Protein AF-A0A0C2C6L9-F1 (afdb_monomer_lite)

Radius of gyration: 20.49 Å; chains: 1; bounding box: 48×31×56 Å

Structure (mmCIF, N/CA/C/O backbone):
data_AF-A0A0C2C6L9-F1
#
_entry.id   AF-A0A0C2C6L9-F1
#
loop_
_atom_site.group_PDB
_atom_site.id
_atom_site.type_symbol
_atom_site.label_atom_id
_atom_site.label_alt_id
_atom_site.label_comp_id
_atom_site.label_asym_id
_atom_site.label_entity_id
_atom_site.label_seq_id
_atom_site.pdbx_PDB_ins_code
_atom_site.Cartn_x
_atom_site.Cartn_y
_atom_site.Cartn_z
_atom_site.occupancy
_atom_site.B_iso_or_equiv
_atom_site.auth_seq_id
_atom_site.auth_comp_id
_atom_site.auth_asym_id
_atom_site.auth_atom_id
_atom_site.pdbx_PDB_model_num
ATOM 1 N N . MET A 1 1 ? 12.834 1.595 -7.450 1.00 78.75 1 MET A N 1
ATOM 2 C CA . MET A 1 1 ? 13.141 1.126 -6.078 1.00 78.75 1 MET A CA 1
ATOM 3 C C . MET A 1 1 ? 14.636 1.037 -5.782 1.00 78.75 1 MET A C 1
ATOM 5 O O . MET A 1 1 ? 15.001 1.144 -4.620 1.00 78.75 1 MET A O 1
ATOM 9 N N . SER A 1 2 ? 15.504 0.864 -6.784 1.00 87.88 2 SER A N 1
ATOM 10 C CA . SER A 1 2 ? 16.960 0.694 -6.616 1.00 87.88 2 SER A CA 1
ATOM 11 C C . SER A 1 2 ? 17.661 1.785 -5.796 1.00 87.88 2 SER A C 1
ATOM 13 O O . SER A 1 2 ? 18.638 1.494 -5.117 1.00 87.88 2 SER A O 1
ATOM 15 N N . ASN A 1 3 ? 17.138 3.015 -5.785 1.00 91.06 3 ASN A N 1
ATOM 16 C CA . ASN A 1 3 ? 17.709 4.112 -4.995 1.00 91.06 3 ASN A CA 1
ATOM 17 C C . ASN A 1 3 ? 17.486 3.971 -3.479 1.00 91.06 3 ASN A C 1
ATOM 19 O O . ASN A 1 3 ? 18.172 4.634 -2.708 1.00 91.06 3 ASN A O 1
ATOM 23 N N . PHE A 1 4 ? 16.544 3.130 -3.033 1.00 90.88 4 PHE A N 1
ATOM 24 C CA . PHE A 1 4 ? 16.335 2.890 -1.602 1.00 90.88 4 PHE A CA 1
ATOM 25 C C . PHE A 1 4 ? 17.393 1.953 -1.013 1.00 90.88 4 PHE A C 1
ATOM 27 O O . PHE A 1 4 ? 17.774 2.113 0.144 1.00 90.88 4 PHE A O 1
ATOM 34 N N . ASN A 1 5 ? 17.846 0.958 -1.782 1.00 93.31 5 ASN A N 1
ATOM 35 C CA . ASN A 1 5 ? 18.861 -0.003 -1.359 1.00 93.31 5 ASN A CA 1
ATOM 36 C C . ASN A 1 5 ? 19.425 -0.761 -2.576 1.00 93.31 5 ASN A C 1
ATOM 38 O O . ASN A 1 5 ? 18.662 -1.256 -3.407 1.00 93.31 5 ASN A O 1
ATOM 42 N N . GLU A 1 6 ? 20.750 -0.924 -2.634 1.00 91.88 6 GLU A N 1
ATOM 43 C CA . GLU A 1 6 ? 21.466 -1.646 -3.701 1.00 91.88 6 GLU A CA 1
ATOM 44 C C . GLU A 1 6 ? 20.993 -3.100 -3.886 1.00 91.88 6 GLU A C 1
ATOM 46 O O . GLU A 1 6 ? 21.002 -3.633 -4.995 1.00 91.88 6 GLU A O 1
ATOM 51 N N . ARG A 1 7 ? 20.502 -3.731 -2.812 1.00 92.62 7 ARG A N 1
ATOM 52 C CA . ARG A 1 7 ? 20.031 -5.125 -2.803 1.00 92.62 7 ARG A CA 1
ATOM 53 C C . ARG A 1 7 ? 18.6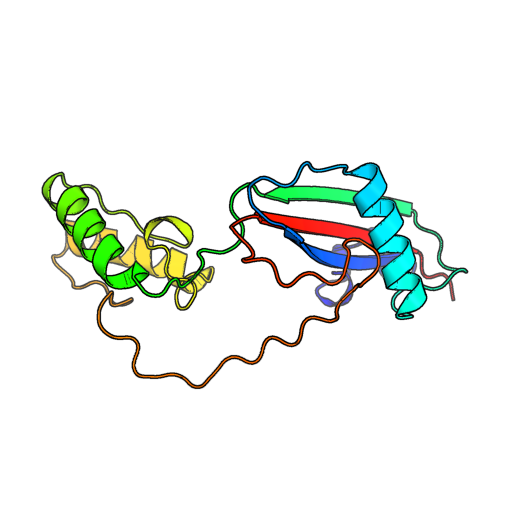32 -5.306 -3.387 1.00 92.62 7 ARG A C 1
ATOM 55 O O . ARG A 1 7 ? 18.150 -6.431 -3.464 1.00 92.62 7 ARG A O 1
ATOM 62 N N . LEU A 1 8 ? 17.970 -4.221 -3.792 1.00 90.00 8 LEU A N 1
ATOM 63 C CA . LEU A 1 8 ? 16.664 -4.268 -4.464 1.00 90.00 8 LEU A CA 1
ATOM 64 C C . LEU A 1 8 ? 16.782 -4.545 -5.967 1.00 90.00 8 LEU A C 1
ATOM 66 O O . LEU A 1 8 ? 15.782 -4.527 -6.682 1.00 90.00 8 LEU A O 1
ATOM 70 N N . THR A 1 9 ? 17.998 -4.794 -6.451 1.00 91.38 9 THR A N 1
ATOM 71 C CA . THR A 1 9 ? 18.274 -5.283 -7.801 1.00 91.38 9 THR A CA 1
ATOM 72 C C . THR A 1 9 ? 19.357 -6.364 -7.743 1.00 91.38 9 THR A C 1
ATOM 74 O O . THR A 1 9 ? 20.139 -6.375 -6.791 1.00 91.38 9 THR A O 1
ATOM 77 N N . PRO A 1 10 ? 19.449 -7.266 -8.741 1.00 89.38 10 PRO A N 1
ATOM 78 C CA . PRO A 1 10 ? 20.478 -8.310 -8.754 1.00 89.38 10 PRO A CA 1
ATOM 79 C C . PRO A 1 10 ? 21.916 -7.767 -8.745 1.00 89.38 10 PRO A C 1
ATOM 81 O O . PRO A 1 10 ? 22.812 -8.398 -8.192 1.00 89.38 10 PRO A O 1
ATOM 84 N N . ASN A 1 11 ? 22.139 -6.603 -9.365 1.00 90.69 11 ASN A N 1
ATOM 85 C CA . ASN A 1 11 ? 23.413 -5.887 -9.367 1.00 90.69 11 ASN A CA 1
ATOM 86 C C . ASN A 1 11 ? 23.161 -4.386 -9.593 1.00 90.69 11 ASN A C 1
ATOM 88 O O . ASN A 1 11 ? 22.857 -3.975 -10.711 1.00 90.69 11 ASN A O 1
ATOM 92 N N . ALA A 1 12 ? 23.336 -3.568 -8.556 1.00 89.50 12 ALA A N 1
ATOM 93 C CA . ALA A 1 12 ? 23.041 -2.132 -8.598 1.00 89.50 12 ALA A CA 1
ATOM 94 C C . ALA A 1 12 ? 23.928 -1.313 -9.557 1.00 89.50 12 ALA A C 1
ATOM 96 O O . ALA A 1 12 ? 23.612 -0.162 -9.844 1.00 89.50 12 ALA A O 1
ATOM 97 N N . VAL A 1 13 ? 25.030 -1.883 -10.062 1.00 89.00 13 VAL A N 1
ATOM 98 C CA . VAL A 1 13 ? 25.887 -1.241 -11.077 1.00 89.00 13 VAL A CA 1
ATOM 99 C C . VAL A 1 13 ? 25.309 -1.407 -12.485 1.00 89.00 13 VAL A C 1
ATOM 101 O O . VAL A 1 13 ? 25.563 -0.580 -13.354 1.00 89.00 13 VAL A O 1
ATOM 104 N N . LEU A 1 14 ? 24.550 -2.481 -12.722 1.00 89.25 14 LEU A N 1
ATOM 105 C CA . LEU A 1 14 ? 24.037 -2.854 -14.048 1.00 89.25 14 LEU A CA 1
ATOM 106 C C . LEU A 1 14 ? 22.520 -2.661 -14.182 1.00 89.25 14 LEU A C 1
ATOM 108 O O . LEU A 1 14 ? 21.996 -2.547 -15.290 1.00 89.25 14 LEU A O 1
ATOM 112 N N . PHE A 1 15 ? 21.804 -2.661 -13.058 1.00 89.44 15 PHE A N 1
ATOM 113 C CA . PHE A 1 15 ? 20.349 -2.658 -13.021 1.00 89.44 15 PHE A CA 1
ATOM 114 C C . PHE A 1 15 ? 19.825 -1.548 -12.125 1.00 89.44 15 PHE A C 1
ATOM 116 O O . PHE A 1 15 ? 20.369 -1.257 -11.061 1.00 89.44 15 PHE A O 1
ATOM 123 N N . TRP A 1 16 ? 18.693 -0.991 -12.530 1.00 91.69 16 TRP A N 1
ATOM 124 C CA . TRP A 1 16 ? 17.903 -0.079 -11.722 1.00 91.69 16 TRP A CA 1
ATOM 125 C C . TRP A 1 16 ? 16.421 -0.443 -11.860 1.00 91.69 16 TRP A C 1
ATOM 127 O O . TRP A 1 16 ? 16.035 -1.341 -12.611 1.00 91.69 16 TRP A O 1
ATOM 137 N N . SER A 1 17 ? 15.562 0.181 -11.060 1.00 91.62 17 SER A N 1
ATOM 138 C CA . SER A 1 17 ? 14.136 -0.141 -11.091 1.00 91.62 17 SER A CA 1
ATOM 139 C C . SER A 1 17 ? 13.254 1.071 -10.878 1.00 91.62 17 SER A C 1
ATOM 141 O O . SER A 1 17 ? 13.549 1.931 -10.043 1.00 91.62 17 SER A O 1
ATOM 143 N N . VAL A 1 18 ? 12.121 1.075 -11.567 1.00 91.56 18 VAL A N 1
ATOM 144 C CA . VAL A 1 18 ? 11.020 2.027 -11.444 1.00 91.56 18 VAL A CA 1
ATOM 145 C C . VAL A 1 18 ? 9.825 1.287 -10.872 1.00 91.56 18 VAL A C 1
ATOM 147 O O . VAL A 1 18 ? 9.470 0.218 -11.348 1.00 91.56 18 VAL A O 1
ATOM 150 N N . LEU A 1 19 ? 9.220 1.845 -9.833 1.00 91.88 19 LEU A N 1
ATOM 151 C CA . LEU A 1 19 ? 7.918 1.405 -9.348 1.00 91.88 19 LEU A CA 1
ATOM 152 C C . LEU A 1 19 ? 6.936 2.517 -9.696 1.00 91.88 19 LEU A C 1
ATOM 154 O O . LEU A 1 19 ? 7.196 3.670 -9.359 1.00 91.88 19 LEU A O 1
ATOM 158 N N . VAL A 1 20 ? 5.874 2.168 -10.404 1.00 90.69 20 VAL A N 1
ATOM 159 C CA . VAL A 1 20 ? 4.810 3.062 -10.845 1.00 90.69 20 VAL A CA 1
ATOM 160 C C . VAL A 1 20 ? 3.538 2.670 -10.111 1.00 90.69 20 VAL A C 1
ATOM 162 O O . VAL A 1 20 ? 3.238 1.485 -9.970 1.00 90.69 20 VAL A O 1
ATOM 165 N N . GLU A 1 21 ? 2.805 3.672 -9.641 1.00 87.69 21 GLU A N 1
ATOM 166 C CA . GLU A 1 21 ? 1.472 3.502 -9.078 1.00 87.69 21 GLU A CA 1
ATOM 167 C C . GLU A 1 21 ? 0.437 4.072 -10.043 1.00 87.69 21 GLU A C 1
ATOM 169 O O . GLU A 1 21 ? 0.561 5.222 -10.465 1.00 87.69 21 GLU A O 1
ATOM 174 N N . ILE A 1 22 ? -0.585 3.286 -10.380 1.00 85.94 22 ILE A N 1
ATOM 175 C CA . ILE A 1 22 ? -1.648 3.698 -11.309 1.00 85.94 22 ILE A CA 1
ATOM 176 C C . ILE A 1 22 ? -2.985 3.588 -10.583 1.00 85.94 22 ILE A C 1
ATOM 178 O O . ILE A 1 22 ? -3.312 2.527 -10.055 1.00 85.94 22 ILE A O 1
ATOM 182 N N . GLY A 1 23 ? -3.745 4.683 -10.528 1.00 82.69 23 GLY A N 1
ATOM 183 C CA . GLY A 1 23 ? -5.102 4.700 -9.977 1.00 82.69 23 GLY A CA 1
ATOM 184 C C . GLY A 1 23 ? -6.140 4.316 -11.032 1.00 82.69 23 GLY A C 1
ATOM 185 O O . GLY A 1 23 ? -6.070 4.783 -12.167 1.00 82.69 23 GLY A O 1
ATOM 186 N N . MET A 1 24 ? -7.116 3.489 -10.661 1.00 77.25 24 MET A N 1
ATOM 187 C CA . MET A 1 24 ? -8.229 3.083 -11.528 1.00 77.25 24 MET A CA 1
ATOM 188 C C . MET A 1 24 ? -9.563 3.149 -10.782 1.00 77.25 24 MET A C 1
ATOM 190 O O . MET A 1 24 ? -9.585 3.097 -9.549 1.00 77.25 24 MET A O 1
ATOM 194 N N . ALA A 1 25 ? -10.665 3.277 -11.528 1.00 75.62 25 ALA A N 1
ATOM 195 C CA . ALA A 1 25 ? -11.997 3.162 -10.951 1.00 75.62 25 ALA A CA 1
ATOM 196 C C . ALA A 1 25 ? -12.332 1.689 -10.652 1.00 75.62 25 ALA A C 1
ATOM 198 O O . ALA A 1 25 ? -11.736 0.780 -11.233 1.00 75.62 25 ALA A O 1
ATOM 199 N N . VAL A 1 26 ? -13.291 1.464 -9.746 1.00 71.81 26 VAL A N 1
ATOM 200 C CA . VAL A 1 26 ? -13.631 0.131 -9.217 1.00 71.81 26 VAL A CA 1
ATOM 201 C C . VAL A 1 26 ? -14.070 -0.810 -10.332 1.00 71.81 26 VAL A C 1
ATOM 203 O O . VAL A 1 26 ? -13.688 -1.975 -10.365 1.00 71.81 26 VAL A O 1
ATOM 206 N N . ASP A 1 27 ? -14.870 -0.284 -11.253 1.00 77.56 27 ASP A N 1
ATOM 207 C CA . ASP A 1 27 ? -15.545 -1.077 -12.276 1.00 77.56 27 ASP A CA 1
ATOM 208 C C . ASP A 1 27 ? -14.756 -1.152 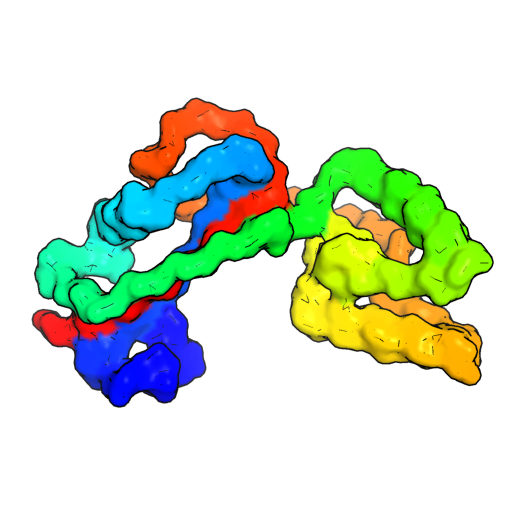-13.591 1.00 77.56 27 ASP A C 1
ATOM 210 O O . ASP A 1 27 ? -15.226 -1.747 -14.565 1.00 77.56 27 ASP A O 1
ATOM 214 N N . ASP A 1 28 ? -13.559 -0.561 -13.640 1.00 78.88 28 ASP A N 1
ATOM 215 C CA . ASP A 1 28 ? -12.748 -0.587 -14.849 1.00 78.88 28 ASP A CA 1
ATOM 216 C C . ASP A 1 28 ? -12.127 -1.976 -15.048 1.00 78.88 28 ASP A C 1
ATOM 218 O O . ASP A 1 28 ? -11.403 -2.464 -14.170 1.00 78.88 28 ASP A O 1
ATOM 222 N N . PRO A 1 29 ? -12.341 -2.622 -16.210 1.00 83.50 29 PRO A N 1
ATOM 223 C CA . PRO A 1 29 ? -11.658 -3.863 -16.516 1.00 83.50 29 PRO A CA 1
ATOM 224 C C . PRO A 1 29 ? -10.153 -3.618 -16.612 1.00 83.50 29 PRO A C 1
ATOM 226 O O . PRO A 1 29 ? -9.689 -2.593 -17.116 1.00 83.50 29 PRO A O 1
ATOM 229 N N . VAL A 1 30 ? -9.392 -4.599 -16.145 1.00 83.06 30 VAL A N 1
ATOM 230 C CA . VAL A 1 30 ? -7.936 -4.542 -16.121 1.00 83.06 30 VAL A CA 1
ATOM 231 C C . VAL A 1 30 ? -7.389 -5.405 -17.244 1.00 83.06 30 VAL A C 1
ATOM 233 O O . VAL A 1 30 ? -7.519 -6.627 -17.208 1.00 83.06 30 VAL A O 1
ATOM 236 N N . ASP A 1 31 ? -6.748 -4.765 -18.214 1.00 90.06 31 ASP A N 1
ATOM 237 C CA . ASP A 1 31 ? -5.881 -5.437 -19.178 1.00 90.06 31 ASP A CA 1
ATOM 238 C C . ASP A 1 31 ? -4.426 -5.211 -18.749 1.00 90.06 31 ASP A C 1
ATOM 240 O O . ASP A 1 31 ? -3.868 -4.126 -18.929 1.00 90.06 31 ASP A O 1
ATOM 244 N N . GLU A 1 32 ? -3.838 -6.216 -18.098 1.00 87.00 32 GLU A N 1
ATOM 245 C CA . GLU A 1 32 ? -2.495 -6.124 -17.518 1.00 87.00 32 GLU A CA 1
ATOM 246 C C . GLU A 1 32 ? -1.415 -5.887 -18.582 1.00 87.00 32 GLU A C 1
ATOM 248 O O . GLU A 1 32 ? -0.546 -5.034 -18.392 1.00 87.00 32 GLU A O 1
ATOM 253 N N . ASP A 1 33 ? -1.492 -6.585 -19.717 1.00 90.62 33 ASP A N 1
ATOM 254 C CA . ASP A 1 33 ? -0.511 -6.464 -20.796 1.00 90.62 33 ASP A CA 1
ATOM 255 C C . ASP A 1 33 ? -0.594 -5.081 -21.449 1.00 90.62 33 ASP A C 1
ATOM 257 O O . ASP A 1 33 ? 0.427 -4.403 -21.610 1.00 90.62 33 ASP A O 1
ATOM 261 N N . ALA A 1 34 ? -1.810 -4.615 -21.760 1.00 90.75 34 ALA A N 1
ATOM 262 C CA . ALA A 1 34 ? -2.008 -3.279 -22.315 1.00 90.75 34 ALA A CA 1
ATOM 263 C C . ALA A 1 34 ? -1.543 -2.185 -21.341 1.00 90.75 34 ALA A C 1
ATOM 265 O O . ALA A 1 34 ? -0.889 -1.227 -21.758 1.00 90.75 34 ALA A O 1
ATOM 266 N N . THR A 1 35 ? -1.815 -2.352 -20.043 1.00 88.94 35 THR A N 1
ATOM 267 C CA . THR A 1 35 ? -1.374 -1.420 -18.994 1.00 88.94 35 THR A CA 1
ATOM 268 C C . THR A 1 35 ? 0.149 -1.356 -18.915 1.00 88.94 35 THR A C 1
ATOM 270 O O . THR A 1 35 ? 0.721 -0.267 -18.816 1.00 88.94 35 THR A O 1
ATOM 273 N N . ILE A 1 36 ? 0.832 -2.502 -19.006 1.00 89.88 36 ILE A N 1
ATOM 274 C CA . ILE A 1 36 ? 2.295 -2.547 -18.972 1.00 89.88 36 ILE A CA 1
ATOM 275 C C . ILE A 1 36 ? 2.901 -1.816 -20.172 1.00 89.88 36 ILE A C 1
ATOM 277 O O . ILE A 1 36 ? 3.806 -1.000 -19.984 1.00 89.88 36 ILE A O 1
ATOM 281 N N . GLU A 1 37 ? 2.420 -2.092 -21.385 1.00 91.94 37 GLU A N 1
ATOM 282 C CA . GLU A 1 37 ? 2.947 -1.471 -22.607 1.00 91.94 37 GLU A CA 1
ATOM 283 C C . GLU A 1 37 ? 2.680 0.039 -22.644 1.00 91.94 37 GLU A C 1
ATOM 285 O O . GLU A 1 37 ? 3.575 0.822 -22.967 1.00 91.94 37 GLU A O 1
ATOM 290 N N . CYS A 1 38 ? 1.484 0.454 -22.228 1.00 90.69 38 CYS A N 1
ATOM 291 C CA . CYS A 1 38 ? 1.116 1.857 -22.058 1.00 90.69 38 CYS A CA 1
ATOM 292 C C . CYS A 1 38 ? 2.043 2.569 -21.058 1.00 90.69 38 CYS A C 1
ATOM 294 O O . CYS A 1 38 ? 2.635 3.595 -21.377 1.00 90.69 38 CYS A O 1
ATOM 296 N N . THR A 1 39 ? 2.285 1.964 -19.893 1.00 90.56 39 THR A N 1
ATOM 297 C CA . THR A 1 39 ? 3.168 2.539 -18.867 1.00 90.56 39 THR A CA 1
ATOM 298 C C . THR A 1 39 ? 4.613 2.657 -19.349 1.00 90.56 39 THR A C 1
ATOM 300 O O . THR A 1 39 ? 5.279 3.652 -19.081 1.00 90.56 39 THR A O 1
ATOM 303 N N . ILE A 1 40 ? 5.126 1.664 -20.083 1.00 91.38 40 ILE A N 1
ATOM 304 C CA . ILE A 1 40 ? 6.470 1.734 -20.678 1.00 91.38 40 ILE A CA 1
ATOM 305 C C . ILE A 1 40 ? 6.558 2.908 -21.653 1.00 91.38 40 ILE A C 1
ATOM 307 O O . ILE A 1 40 ? 7.521 3.674 -21.603 1.00 91.38 40 ILE A O 1
ATOM 311 N N . LYS A 1 41 ? 5.551 3.064 -22.515 1.00 92.88 41 LYS A N 1
ATOM 312 C CA . LYS A 1 41 ? 5.473 4.183 -23.451 1.00 92.88 41 LYS A CA 1
ATOM 313 C C . LYS A 1 41 ? 5.474 5.524 -22.706 1.00 92.88 41 LYS A C 1
ATOM 315 O O . LYS A 1 41 ? 6.302 6.373 -23.026 1.00 92.88 41 LYS A O 1
ATOM 320 N N . ASP A 1 42 ? 4.657 5.680 -21.670 1.00 92.00 42 ASP A N 1
ATOM 321 C CA . ASP A 1 42 ? 4.557 6.933 -20.908 1.00 92.00 42 ASP A CA 1
ATOM 322 C C . ASP A 1 42 ? 5.852 7.258 -20.158 1.00 92.00 42 ASP A C 1
ATOM 324 O O . ASP A 1 42 ? 6.326 8.395 -20.156 1.00 92.00 42 ASP A O 1
ATOM 328 N N . LEU A 1 43 ? 6.502 6.246 -19.578 1.00 92.25 43 LEU A N 1
ATOM 329 C CA . LEU A 1 43 ? 7.813 6.423 -18.957 1.00 92.25 43 LEU A CA 1
ATOM 330 C C . LEU A 1 43 ? 8.884 6.848 -19.977 1.00 92.25 43 LEU A C 1
ATOM 332 O O . LEU A 1 43 ? 9.794 7.590 -19.600 1.00 92.25 43 LEU A O 1
ATOM 336 N N . MET A 1 44 ? 8.804 6.403 -21.239 1.00 92.62 44 MET A N 1
ATOM 337 C CA . MET A 1 44 ? 9.688 6.881 -22.314 1.00 92.62 44 MET A CA 1
ATOM 338 C C . MET A 1 44 ? 9.370 8.323 -22.710 1.00 92.62 44 MET A C 1
ATOM 340 O O . MET A 1 44 ? 10.284 9.138 -22.828 1.00 92.62 44 MET A O 1
ATOM 344 N N . GLU A 1 45 ? 8.090 8.650 -22.895 1.00 94.44 45 GLU A N 1
ATOM 345 C CA . GLU A 1 45 ? 7.635 9.992 -23.280 1.00 94.44 45 GLU A CA 1
ATOM 346 C C . GLU A 1 45 ? 8.012 11.049 -22.235 1.00 94.44 45 GLU A C 1
ATOM 348 O O . GLU A 1 45 ? 8.433 12.153 -22.585 1.00 94.44 45 GLU A O 1
ATOM 353 N N . HIS A 1 46 ? 7.959 10.690 -20.951 1.00 92.62 46 HIS A N 1
ATOM 354 C CA . HIS A 1 46 ? 8.378 11.554 -19.848 1.00 92.62 46 HIS A CA 1
ATOM 355 C C . HIS A 1 46 ? 9.881 11.487 -19.529 1.00 92.62 46 HIS A C 1
ATOM 357 O O . HIS A 1 46 ? 10.336 12.144 -18.591 1.00 92.62 46 HIS A O 1
ATOM 363 N N . GLY A 1 47 ? 10.667 10.717 -20.289 1.00 91.56 47 GLY A N 1
ATOM 364 C CA . GLY A 1 47 ? 12.121 10.621 -20.125 1.00 91.56 47 GLY A CA 1
ATOM 365 C C . GLY A 1 47 ? 12.572 9.948 -18.825 1.00 91.56 47 GLY A C 1
ATOM 366 O O . GLY A 1 47 ? 13.687 10.192 -18.364 1.00 91.56 47 GLY A O 1
ATOM 367 N N . ILE A 1 48 ? 11.719 9.120 -18.214 1.00 91.12 48 ILE A N 1
ATOM 368 C CA . ILE A 1 48 ? 12.066 8.319 -17.032 1.00 91.12 48 ILE A CA 1
ATOM 369 C C . ILE A 1 48 ? 12.877 7.092 -17.455 1.00 91.12 48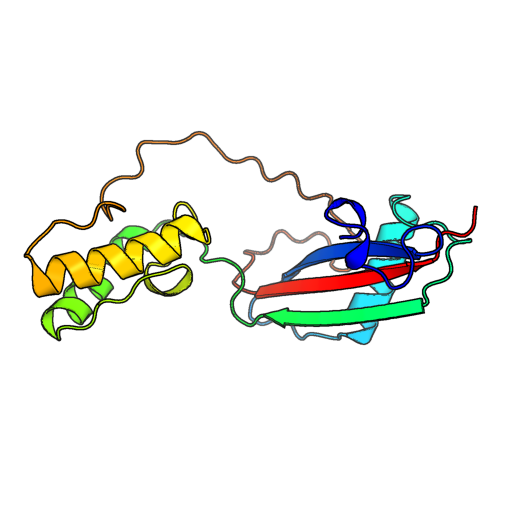 ILE A C 1
ATOM 371 O O . ILE A 1 48 ? 13.871 6.767 -16.809 1.00 91.12 48 ILE A O 1
ATOM 375 N N . ILE A 1 49 ? 12.476 6.430 -18.545 1.00 90.69 49 ILE A N 1
ATOM 376 C CA . ILE A 1 49 ? 13.270 5.401 -19.235 1.00 90.69 49 ILE A CA 1
ATOM 377 C C . ILE A 1 49 ? 13.617 5.906 -20.640 1.00 90.69 49 ILE A C 1
ATOM 379 O O . ILE A 1 49 ? 12.936 6.774 -21.181 1.00 90.69 49 ILE A O 1
ATOM 383 N N . TYR A 1 50 ? 14.663 5.360 -21.255 1.00 89.94 50 TYR A N 1
ATOM 384 C CA . TYR A 1 50 ? 15.086 5.767 -22.596 1.00 89.94 50 TYR A CA 1
ATOM 385 C C . TYR A 1 50 ? 14.748 4.682 -23.626 1.00 89.94 50 TYR A C 1
ATOM 387 O O . TYR A 1 50 ? 14.738 3.503 -23.277 1.00 89.94 50 TYR A O 1
ATOM 395 N N . PRO A 1 51 ? 14.564 5.020 -24.916 1.00 88.88 51 PRO A N 1
ATOM 396 C CA . PRO A 1 51 ? 14.383 4.016 -25.972 1.00 88.88 51 PRO A CA 1
ATOM 397 C C . PRO A 1 51 ? 15.555 3.029 -26.103 1.00 88.88 51 PRO A C 1
ATOM 399 O O . PRO A 1 51 ? 15.398 1.931 -26.626 1.00 88.88 51 PRO A O 1
ATOM 402 N N . THR A 1 52 ? 16.742 3.418 -25.632 1.00 89.00 52 THR A N 1
ATOM 403 C CA . THR A 1 52 ? 17.938 2.566 -25.555 1.00 89.00 52 THR A CA 1
ATOM 404 C C . THR A 1 52 ? 17.965 1.672 -24.314 1.00 89.00 52 THR A C 1
ATOM 406 O O . THR A 1 52 ? 18.786 0.759 -24.237 1.00 89.00 52 THR A O 1
ATOM 409 N N . SER A 1 53 ? 17.097 1.920 -23.328 1.00 87.94 53 SER A N 1
ATOM 410 C CA . SER A 1 53 ? 17.000 1.107 -22.119 1.00 87.94 53 SER A CA 1
ATOM 411 C C . SER A 1 53 ? 16.436 -0.273 -22.453 1.00 87.94 53 SER A C 1
ATOM 413 O O . SER A 1 53 ? 15.401 -0.404 -23.103 1.00 87.94 53 SER A O 1
ATOM 415 N N . LYS A 1 54 ? 17.109 -1.322 -21.979 1.00 91.25 54 LYS A N 1
ATOM 416 C CA . LYS A 1 54 ? 16.645 -2.702 -22.138 1.00 91.25 54 LYS A CA 1
ATOM 417 C C . LYS A 1 54 ? 15.795 -3.099 -20.931 1.00 91.25 54 LYS A C 1
ATOM 419 O O . LYS A 1 54 ? 16.261 -3.048 -19.798 1.00 91.25 54 LYS A O 1
ATOM 424 N N . ILE A 1 55 ? 14.552 -3.510 -21.150 1.00 91.19 55 ILE A N 1
ATOM 425 C CA . ILE A 1 55 ? 13.672 -3.968 -20.066 1.00 91.19 55 ILE A CA 1
ATOM 426 C C . ILE A 1 55 ? 13.916 -5.462 -19.842 1.00 91.19 55 ILE A C 1
ATOM 428 O O . ILE A 1 55 ? 13.731 -6.255 -20.761 1.00 91.19 55 ILE A O 1
ATOM 432 N N . GLU A 1 56 ? 14.330 -5.845 -18.634 1.00 92.19 56 GLU A N 1
ATOM 433 C CA . GLU A 1 56 ? 14.650 -7.248 -18.303 1.00 92.19 56 GLU A CA 1
ATOM 434 C C . GLU A 1 56 ? 13.545 -7.954 -17.536 1.00 92.19 56 GLU A C 1
ATOM 436 O O . GLU A 1 56 ? 13.386 -9.166 -17.646 1.00 92.19 56 GLU A O 1
ATOM 441 N N . SER A 1 57 ? 12.781 -7.212 -16.737 1.00 91.12 57 SER A N 1
ATOM 442 C CA . SER A 1 57 ? 11.642 -7.778 -16.031 1.00 91.12 57 SER A CA 1
ATOM 443 C C . SER A 1 57 ? 10.540 -6.740 -15.853 1.00 91.12 57 SER A C 1
ATOM 445 O O . SER A 1 57 ? 10.789 -5.552 -15.607 1.00 91.12 57 SER A O 1
ATOM 447 N N . LYS A 1 58 ? 9.316 -7.231 -16.037 1.00 91.62 58 LYS A N 1
ATOM 448 C CA . LYS A 1 58 ? 8.046 -6.523 -15.933 1.00 91.62 58 LYS A CA 1
ATOM 449 C C . LYS A 1 58 ? 7.245 -7.235 -14.849 1.00 91.62 58 LYS A C 1
ATOM 451 O O . LYS A 1 58 ? 7.147 -8.462 -14.868 1.00 91.62 58 LYS A O 1
ATOM 456 N N . TRP A 1 59 ? 6.686 -6.483 -13.913 1.00 91.00 59 TRP A N 1
ATOM 457 C CA . TRP A 1 59 ? 5.825 -7.026 -12.873 1.00 91.00 59 TRP A CA 1
ATOM 458 C C . TRP A 1 59 ? 4.662 -6.078 -12.618 1.00 91.00 59 TRP A C 1
ATOM 460 O O . TRP A 1 59 ? 4.862 -4.868 -12.494 1.00 91.00 59 TRP A O 1
ATOM 470 N N . ILE A 1 60 ? 3.464 -6.641 -12.516 1.00 87.81 60 ILE A N 1
ATOM 471 C CA . ILE A 1 60 ? 2.231 -5.929 -12.208 1.00 87.81 60 ILE A CA 1
ATOM 472 C C . ILE A 1 60 ? 1.506 -6.658 -11.083 1.00 87.81 60 ILE A C 1
ATOM 474 O O . ILE A 1 60 ? 1.527 -7.888 -10.996 1.00 87.81 60 ILE A O 1
ATOM 478 N N . HIS A 1 61 ? 0.882 -5.887 -10.202 1.00 87.88 61 HIS A N 1
ATOM 479 C CA . HIS A 1 61 ? -0.000 -6.423 -9.185 1.00 87.88 61 HIS A CA 1
ATOM 480 C C . HIS A 1 61 ? -1.178 -5.493 -8.942 1.00 87.88 61 HIS A C 1
ATOM 482 O O . HIS A 1 61 ? -1.011 -4.295 -8.691 1.00 87.88 61 HIS A O 1
ATOM 488 N N . VAL A 1 62 ? -2.367 -6.085 -8.998 1.00 83.94 62 VAL A N 1
ATOM 489 C CA . VAL A 1 62 ? -3.646 -5.395 -8.870 1.00 83.94 62 VAL A CA 1
ATOM 490 C C . VAL A 1 62 ? -4.122 -5.478 -7.431 1.00 83.94 62 VAL A C 1
ATOM 492 O O . VAL A 1 62 ? -4.338 -6.575 -6.913 1.00 83.94 62 VAL A O 1
ATOM 495 N N . LEU A 1 63 ? -4.318 -4.327 -6.786 1.00 84.50 63 LEU A N 1
ATOM 496 C CA . LEU A 1 63 ? -4.945 -4.286 -5.470 1.00 84.50 63 LEU A CA 1
ATOM 497 C C . LEU A 1 63 ? -6.423 -3.900 -5.605 1.00 84.50 63 LEU A C 1
ATOM 499 O O . LEU A 1 63 ? -6.718 -2.765 -5.989 1.00 84.50 63 LEU A O 1
ATOM 503 N N . PRO A 1 64 ? -7.359 -4.781 -5.197 1.00 80.06 64 PRO A N 1
ATOM 504 C CA . PRO A 1 64 ? -8.790 -4.484 -5.218 1.00 80.06 64 PRO A CA 1
ATOM 505 C C . PRO A 1 64 ? -9.193 -3.453 -4.155 1.00 80.06 64 PRO A C 1
ATOM 507 O O . PRO A 1 64 ? -10.337 -3.040 -4.096 1.00 80.06 64 PRO A O 1
ATOM 510 N N . TYR A 1 65 ? -8.291 -3.016 -3.282 1.00 80.69 65 TYR A N 1
ATOM 511 C CA . TYR A 1 65 ? -8.535 -1.869 -2.416 1.00 80.69 65 TYR A CA 1
ATOM 512 C C . TYR A 1 65 ? -7.237 -1.092 -2.284 1.00 80.69 65 TYR A C 1
ATOM 514 O O . TYR A 1 65 ? -6.270 -1.570 -1.689 1.00 80.69 65 TYR A O 1
ATOM 522 N N . GLY A 1 66 ? -7.210 0.104 -2.868 1.00 79.38 66 GLY A N 1
ATOM 523 C CA . GLY A 1 66 ? -6.017 0.939 -2.904 1.00 79.38 66 GLY A CA 1
ATOM 524 C C . GLY A 1 66 ? -6.028 2.061 -1.868 1.00 79.38 66 GLY A C 1
ATOM 525 O O . GLY A 1 66 ? -5.213 2.084 -0.935 1.00 79.38 66 GLY A O 1
ATOM 526 N N . TYR A 1 67 ? -6.965 2.997 -2.020 1.00 82.94 67 TYR A N 1
ATOM 527 C CA . TYR A 1 67 ? -7.092 4.178 -1.168 1.00 82.94 67 TYR A CA 1
ATOM 528 C C . TYR A 1 67 ? -8.478 4.231 -0.507 1.00 82.94 67 TYR A C 1
ATOM 530 O O . TYR A 1 67 ? -9.485 4.110 -1.204 1.00 82.94 67 TYR A O 1
ATOM 538 N N . PRO A 1 68 ? -8.563 4.441 0.820 1.00 86.31 68 PRO A N 1
ATOM 539 C CA . PRO A 1 68 ? -9.823 4.787 1.468 1.00 86.31 68 PRO A CA 1
ATOM 540 C C . PRO A 1 68 ? -10.170 6.247 1.144 1.00 86.31 68 PRO A C 1
ATOM 542 O O . PRO A 1 68 ? -9.608 7.177 1.721 1.00 86.31 68 PRO A O 1
ATOM 545 N N . ILE A 1 69 ? -11.061 6.459 0.178 1.00 84.81 69 ILE A N 1
ATOM 546 C CA . ILE A 1 69 ? -11.367 7.800 -0.340 1.00 84.81 69 ILE A CA 1
ATOM 547 C C . ILE A 1 69 ? -12.093 8.631 0.733 1.00 84.81 69 ILE A C 1
ATOM 549 O O . ILE A 1 69 ? -13.088 8.158 1.294 1.00 84.81 69 ILE A O 1
ATOM 553 N N . PRO A 1 70 ? -11.636 9.866 1.024 1.00 86.38 70 PRO A N 1
ATOM 554 C CA . PRO A 1 70 ? -12.284 10.764 1.973 1.00 86.38 70 PRO A CA 1
ATOM 555 C C . PRO A 1 70 ? -13.524 11.435 1.358 1.00 86.38 70 PRO A C 1
ATOM 557 O O . PRO A 1 70 ? -13.492 12.612 1.004 1.00 86.38 70 PRO A O 1
ATOM 560 N N . THR A 1 71 ? -14.617 10.683 1.207 1.00 87.69 71 THR A N 1
ATOM 561 C CA . THR A 1 71 ? -15.898 11.218 0.712 1.00 87.69 71 THR A CA 1
ATOM 562 C C . THR A 1 71 ? -16.539 12.180 1.721 1.00 87.69 71 THR A C 1
ATOM 564 O O . THR A 1 71 ? -16.238 12.137 2.915 1.00 87.69 71 THR A O 1
ATOM 567 N N . LEU A 1 72 ? -17.437 13.056 1.251 1.00 86.94 72 LEU A N 1
ATOM 568 C CA . LEU A 1 72 ? -18.051 14.111 2.076 1.00 86.94 72 LEU A CA 1
ATOM 569 C C . LEU A 1 72 ? -18.758 13.564 3.327 1.00 86.94 72 LEU A C 1
ATOM 571 O O . LEU A 1 72 ? -18.580 14.098 4.419 1.00 86.94 72 LEU A O 1
ATOM 575 N N . ASP A 1 73 ? -19.507 12.472 3.173 1.00 89.62 73 ASP A N 1
ATOM 576 C CA . ASP A 1 73 ? -20.312 11.877 4.248 1.00 89.62 73 ASP A CA 1
ATOM 577 C C . ASP A 1 73 ? -19.575 10.780 5.033 1.00 89.62 73 ASP A C 1
ATOM 579 O O . ASP A 1 73 ? -20.140 10.171 5.948 1.00 89.62 73 ASP A O 1
ATOM 583 N N . ARG A 1 74 ? -18.296 10.534 4.708 1.00 90.75 74 ARG A N 1
ATOM 584 C CA . ARG A 1 74 ? -17.487 9.443 5.268 1.00 90.75 74 ARG A CA 1
ATOM 585 C C . ARG A 1 74 ? -17.558 9.393 6.792 1.00 90.75 74 ARG A C 1
ATOM 587 O O . ARG A 1 74 ? -17.831 8.341 7.361 1.00 90.75 74 ARG A O 1
ATOM 594 N N . ASP A 1 75 ? -17.291 10.512 7.462 1.00 89.38 75 ASP A N 1
ATOM 595 C CA . ASP A 1 75 ? -17.154 10.534 8.923 1.00 89.38 75 ASP A CA 1
ATOM 596 C C . ASP A 1 75 ? -18.461 10.167 9.635 1.00 89.38 75 ASP A C 1
ATOM 598 O O . ASP A 1 75 ? -18.433 9.445 10.635 1.00 89.38 75 ASP A O 1
ATOM 602 N N . GLY A 1 76 ? -19.601 10.614 9.096 1.00 90.94 76 GLY A N 1
ATOM 603 C CA . GLY A 1 76 ? -20.920 10.311 9.645 1.00 90.94 76 GLY A CA 1
ATOM 604 C C . GLY A 1 76 ? -21.292 8.835 9.498 1.00 90.94 76 GLY A C 1
ATOM 605 O O . GLY A 1 76 ? -21.816 8.236 10.438 1.00 90.94 76 GLY A O 1
ATOM 606 N N . GLU A 1 77 ? -20.989 8.226 8.350 1.00 92.62 77 GLU A N 1
ATOM 607 C CA . GLU A 1 77 ? -21.235 6.796 8.133 1.00 92.62 77 GLU A CA 1
ATOM 608 C C . GLU A 1 77 ? -20.288 5.917 8.958 1.00 92.62 77 GLU A C 1
ATOM 610 O O . GLU A 1 77 ? -20.733 4.965 9.606 1.00 92.62 77 GLU A O 1
ATOM 615 N N . LEU A 1 78 ? -19.003 6.276 9.038 1.00 91.94 78 LEU A N 1
ATOM 616 C CA . LEU A 1 78 ? -18.034 5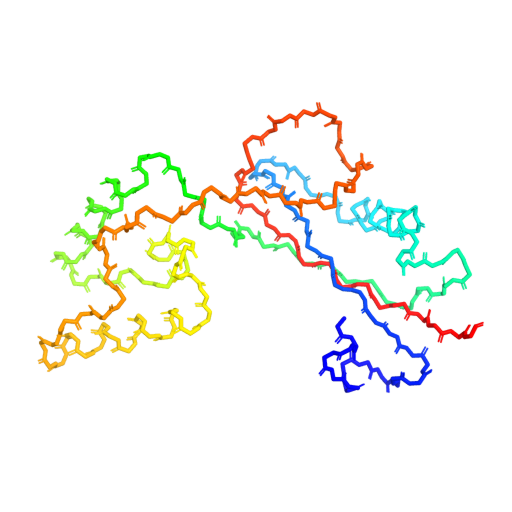.552 9.862 1.00 91.94 78 LEU A CA 1
ATOM 617 C C . LEU A 1 78 ? -18.407 5.567 11.344 1.00 91.94 78 LEU A C 1
ATOM 619 O O . LEU A 1 78 ? -18.273 4.543 12.013 1.00 91.94 78 LEU A O 1
ATOM 623 N N . GLU A 1 79 ? -18.909 6.687 11.870 1.00 91.62 79 GLU A N 1
ATOM 624 C CA . GLU A 1 79 ? -19.353 6.750 13.264 1.00 91.62 79 GLU A CA 1
ATOM 625 C C . GLU A 1 79 ? -20.482 5.743 13.544 1.00 91.62 79 GLU A C 1
ATOM 627 O O . GLU A 1 79 ? -20.448 5.032 14.553 1.00 91.62 79 GLU A O 1
ATOM 632 N N . LYS A 1 80 ? -21.466 5.638 12.641 1.00 94.31 80 LYS A N 1
ATOM 633 C CA . LYS A 1 80 ? -22.577 4.678 12.765 1.00 94.31 80 LYS A CA 1
ATOM 634 C C . LYS A 1 80 ? -22.073 3.235 12.720 1.00 94.31 80 LYS A C 1
ATOM 636 O O . LYS A 1 80 ? -22.475 2.421 13.559 1.00 94.31 80 LYS A O 1
ATOM 641 N N . VAL A 1 81 ? -21.187 2.929 11.769 1.00 94.44 81 VAL A N 1
ATOM 642 C CA . VAL A 1 81 ? -20.612 1.589 11.578 1.00 94.44 81 VAL A CA 1
ATOM 643 C C . VAL A 1 81 ? -19.783 1.179 12.791 1.00 94.44 81 VAL A C 1
ATOM 645 O O . VAL A 1 81 ? -20.074 0.151 13.401 1.00 94.44 81 VAL A O 1
ATOM 648 N N . HIS A 1 82 ? -18.813 1.996 13.211 1.00 93.19 82 HIS A N 1
ATOM 649 C CA . HIS A 1 82 ? -17.966 1.685 14.364 1.00 93.19 82 HIS A CA 1
ATOM 650 C C . HIS A 1 82 ? -18.775 1.544 15.649 1.00 93.19 82 HIS A C 1
ATOM 652 O O . HIS A 1 82 ? -18.565 0.594 16.394 1.00 93.19 82 HIS A O 1
ATOM 658 N N . ARG A 1 83 ? -19.761 2.419 15.882 1.00 93.38 83 ARG A N 1
ATOM 659 C CA . ARG A 1 83 ? -20.653 2.299 17.043 1.00 93.38 83 ARG A CA 1
ATOM 660 C C . ARG A 1 83 ? -21.423 0.978 17.044 1.00 93.38 83 ARG A C 1
ATOM 662 O O . ARG A 1 83 ? -21.678 0.431 18.111 1.00 93.38 83 ARG A O 1
ATOM 669 N N . THR A 1 84 ? -21.834 0.494 15.875 1.00 96.06 84 THR A N 1
ATOM 670 C CA . THR A 1 84 ? -22.574 -0.768 15.749 1.00 96.06 84 THR A CA 1
ATOM 671 C C . THR A 1 84 ? -21.659 -1.964 15.978 1.00 96.06 84 THR A C 1
ATOM 673 O O . THR A 1 84 ? -21.999 -2.837 16.766 1.00 96.06 84 THR A O 1
ATOM 676 N N . LEU A 1 85 ? -20.474 -1.968 15.366 1.00 95.81 85 LEU A N 1
ATOM 677 C CA . LEU A 1 85 ? -19.490 -3.039 15.531 1.00 95.81 85 LEU A CA 1
ATOM 678 C C . LEU A 1 85 ? -18.972 -3.129 16.973 1.00 95.81 85 LEU A C 1
ATOM 680 O O . LEU A 1 85 ? -18.893 -4.218 17.533 1.00 95.81 85 LEU A O 1
ATOM 684 N N . GLU A 1 86 ? -18.686 -1.994 17.613 1.00 94.06 86 GLU A N 1
ATOM 685 C CA . GLU A 1 86 ? -18.134 -1.982 18.972 1.00 94.06 86 GLU A CA 1
ATOM 686 C C . GLU A 1 86 ? -19.140 -2.445 20.035 1.00 94.06 86 GLU A C 1
ATOM 688 O O . GLU A 1 86 ? -18.721 -2.976 21.062 1.00 94.06 86 GLU A O 1
ATOM 693 N N . LYS A 1 87 ? -20.455 -2.310 19.793 1.00 95.69 87 LYS A N 1
ATOM 694 C CA . LYS A 1 87 ? -21.489 -2.920 20.654 1.00 95.69 87 LYS A CA 1
ATOM 695 C C . LYS A 1 87 ? -21.404 -4.444 20.669 1.00 95.69 87 LYS A C 1
ATOM 697 O O . LYS A 1 87 ? -21.680 -5.047 21.697 1.00 95.69 87 LYS A O 1
ATOM 702 N N . GLU A 1 88 ? -20.984 -5.031 19.554 1.00 97.31 88 GLU A N 1
ATOM 703 C CA . GLU A 1 88 ? -20.776 -6.471 19.386 1.00 97.31 88 GLU A CA 1
ATOM 704 C C . GLU A 1 88 ? -19.322 -6.881 19.680 1.00 97.31 88 GLU A C 1
ATOM 706 O O . GLU A 1 88 ? -18.884 -7.962 19.296 1.00 97.31 88 GLU A O 1
ATOM 711 N N . HIS A 1 89 ? -18.548 -6.016 20.348 1.00 95.06 89 HIS A N 1
ATOM 712 C CA . HIS A 1 89 ? -17.132 -6.230 20.662 1.00 95.06 89 HIS A CA 1
ATOM 713 C C . HIS A 1 89 ? -16.227 -6.428 19.428 1.00 95.06 89 HIS A C 1
ATOM 715 O O . HIS A 1 89 ? -15.175 -7.063 19.515 1.00 95.06 89 HIS A O 1
ATOM 721 N N . ILE A 1 90 ? -16.602 -5.850 18.281 1.00 96.44 90 ILE A N 1
ATOM 722 C CA . ILE A 1 90 ? -15.807 -5.848 17.048 1.00 96.44 90 ILE A CA 1
ATOM 723 C C . ILE A 1 90 ? -15.140 -4.477 16.867 1.00 96.44 90 ILE A C 1
ATOM 725 O O . ILE A 1 90 ? -15.804 -3.456 16.694 1.00 96.44 90 ILE A O 1
ATOM 729 N N . TYR A 1 91 ? -13.806 -4.457 16.844 1.00 94.44 91 TYR A N 1
ATOM 730 C CA . TYR A 1 91 ? -13.001 -3.237 16.723 1.00 94.44 91 TYR A CA 1
ATOM 731 C C . TYR A 1 91 ? -12.346 -3.153 15.339 1.00 94.44 91 TYR A C 1
ATOM 733 O O . TYR A 1 91 ? -11.220 -3.600 15.134 1.00 94.44 91 TYR A O 1
ATOM 741 N N . SER A 1 92 ? -13.059 -2.581 14.367 1.00 95.00 92 SER A N 1
ATOM 742 C CA . SER A 1 92 ? -12.531 -2.394 13.007 1.00 95.00 92 SER A CA 1
ATOM 743 C C . SER A 1 92 ? -11.500 -1.257 12.972 1.00 95.00 92 SER A C 1
ATOM 745 O O . SER A 1 92 ? -11.851 -0.112 13.266 1.00 95.00 92 SER A O 1
ATOM 747 N N . ARG A 1 93 ? -10.233 -1.561 12.649 1.00 94.44 93 ARG A N 1
ATOM 748 C CA . ARG A 1 93 ? -9.087 -0.625 12.646 1.00 94.44 93 ARG A CA 1
ATOM 749 C C . ARG A 1 93 ? -8.127 -0.869 11.477 1.00 94.44 93 ARG A C 1
ATOM 751 O O . ARG A 1 93 ? -8.202 -1.891 10.803 1.00 94.44 93 ARG A O 1
ATOM 758 N N . GLY A 1 94 ? -7.207 0.071 11.261 1.00 92.75 94 GLY A N 1
ATOM 759 C CA . GLY A 1 94 ? -6.215 0.045 10.181 1.00 92.75 94 GLY A CA 1
ATOM 760 C C . GLY A 1 94 ? -6.707 0.729 8.905 1.00 92.75 94 GLY A C 1
ATOM 761 O O . GLY A 1 94 ? -7.831 1.223 8.862 1.00 92.75 94 GLY A O 1
ATOM 762 N N . ARG A 1 95 ? -5.877 0.737 7.852 1.00 92.19 95 ARG A N 1
ATOM 763 C CA . ARG A 1 95 ? -6.109 1.468 6.586 1.00 92.19 95 ARG A CA 1
ATOM 764 C C . ARG A 1 95 ? -7.541 1.390 6.042 1.00 92.19 95 ARG A C 1
ATOM 766 O O . ARG A 1 95 ? -8.139 2.427 5.777 1.00 92.19 95 ARG A O 1
ATOM 773 N N . PHE A 1 96 ? -8.091 0.184 5.904 1.00 92.69 96 PHE A N 1
ATOM 774 C CA . PHE A 1 96 ? -9.465 -0.023 5.420 1.00 92.69 96 PHE A CA 1
ATOM 775 C C . PHE A 1 96 ? -10.468 -0.312 6.538 1.00 92.69 96 PHE A C 1
ATOM 777 O O . PHE A 1 96 ? -11.667 -0.192 6.321 1.00 92.69 96 PHE A O 1
ATOM 784 N N . GLY A 1 97 ? -9.999 -0.659 7.739 1.00 92.62 97 GLY A N 1
ATOM 785 C CA . GLY A 1 97 ? -10.883 -0.899 8.875 1.00 92.62 97 GLY A CA 1
ATOM 786 C C . GLY A 1 97 ? -11.441 0.393 9.468 1.00 92.62 97 GLY A C 1
ATOM 787 O O . GLY A 1 97 ? -12.620 0.434 9.810 1.00 92.62 97 GLY A O 1
ATOM 788 N N . SER A 1 98 ? -10.616 1.443 9.565 1.00 91.56 98 SER A N 1
ATOM 789 C CA . SER A 1 98 ? -11.045 2.792 9.962 1.00 91.56 98 SER A CA 1
ATOM 790 C C . SER A 1 98 ? -11.434 3.673 8.775 1.00 91.56 98 SER A C 1
ATOM 792 O O . SER A 1 98 ? -12.097 4.682 8.978 1.00 91.56 98 SER A O 1
ATOM 794 N N . TRP A 1 99 ? -11.006 3.317 7.556 1.00 92.00 99 TRP A N 1
ATOM 795 C CA . TRP A 1 99 ? -11.266 4.052 6.309 1.00 92.00 99 TRP A CA 1
ATOM 796 C C . TRP A 1 99 ? -10.816 5.527 6.331 1.00 92.00 99 TRP A C 1
ATOM 798 O O . TRP A 1 99 ? -11.357 6.383 5.633 1.00 92.00 99 TRP A O 1
ATOM 808 N N . ARG A 1 100 ? -9.807 5.862 7.139 1.00 89.88 100 ARG A N 1
ATOM 809 C CA . ARG A 1 100 ? -9.291 7.234 7.256 1.00 89.88 100 ARG A CA 1
ATOM 810 C C . ARG A 1 100 ? -7.908 7.345 6.654 1.00 89.88 100 ARG A C 1
ATOM 812 O O . ARG A 1 100 ? -6.923 7.008 7.306 1.00 89.88 100 ARG A O 1
ATOM 819 N N . TYR A 1 101 ? -7.846 7.831 5.417 1.00 88.50 101 TYR A N 1
ATOM 820 C CA . TYR A 1 101 ? -6.599 7.994 4.670 1.00 88.50 101 TYR A CA 1
ATOM 821 C C . TYR A 1 101 ? -5.535 8.786 5.441 1.00 88.50 101 TYR A C 1
ATOM 823 O O . TYR A 1 101 ? -4.374 8.385 5.490 1.00 88.50 101 TYR A O 1
ATOM 831 N N . GLU A 1 102 ? -5.947 9.858 6.115 1.00 88.38 102 GLU A N 1
ATOM 832 C CA . GLU A 1 102 ? -5.087 10.736 6.910 1.00 88.38 102 GLU A CA 1
ATOM 833 C C . GLU A 1 102 ? -4.339 10.016 8.045 1.00 88.38 102 GLU A C 1
ATOM 835 O O . GLU A 1 102 ? -3.295 10.486 8.489 1.00 88.38 102 GLU A O 1
ATOM 840 N N . VAL A 1 103 ? -4.840 8.856 8.482 1.00 89.38 103 VAL A N 1
ATOM 841 C CA . VAL A 1 103 ? -4.229 8.002 9.509 1.00 89.38 103 VAL A CA 1
ATOM 842 C C . VAL A 1 103 ? -4.079 6.554 9.018 1.00 89.38 103 VAL A C 1
ATOM 844 O O . VAL A 1 103 ? -4.197 5.607 9.787 1.00 89.38 103 VAL A O 1
ATOM 847 N N . ALA A 1 104 ? -3.812 6.351 7.723 1.00 89.44 104 ALA A N 1
ATOM 848 C CA . ALA A 1 104 ? -3.760 5.021 7.097 1.00 89.44 104 ALA A CA 1
ATOM 849 C C . ALA A 1 104 ? -2.347 4.508 6.759 1.00 89.44 104 ALA A C 1
ATOM 851 O O . ALA A 1 104 ? -2.204 3.481 6.087 1.00 89.44 104 ALA A O 1
ATOM 852 N N . ASN A 1 105 ? -1.304 5.217 7.194 1.00 91.12 105 ASN A N 1
ATOM 853 C CA . ASN A 1 105 ? 0.084 4.775 7.044 1.00 91.12 105 ASN A CA 1
ATOM 854 C C . ASN A 1 105 ? 0.393 3.557 7.934 1.00 91.12 105 ASN A C 1
ATOM 856 O O . ASN A 1 105 ? -0.418 3.139 8.769 1.00 91.12 105 ASN A O 1
ATOM 860 N N . GLN A 1 106 ? 1.569 2.963 7.724 1.00 93.19 106 GLN A N 1
ATOM 861 C CA . GLN A 1 106 ? 1.994 1.741 8.415 1.00 93.19 106 GLN A CA 1
ATOM 862 C C . GLN A 1 106 ? 2.084 1.937 9.936 1.00 93.19 106 GLN A C 1
ATOM 864 O O . GLN A 1 106 ? 1.564 1.121 10.693 1.00 93.19 106 GLN A O 1
ATOM 869 N N . ASP A 1 107 ? 2.683 3.041 10.377 1.00 93.06 107 ASP A N 1
ATOM 870 C CA . ASP A 1 107 ? 2.828 3.432 11.780 1.00 93.06 107 ASP A CA 1
ATOM 871 C C . ASP A 1 107 ? 1.475 3.692 12.453 1.00 93.06 107 ASP A C 1
ATOM 873 O O . ASP A 1 107 ? 1.229 3.209 13.561 1.00 93.06 107 ASP A O 1
ATOM 877 N N . HIS A 1 108 ? 0.560 4.372 11.759 1.00 92.62 108 HIS A N 1
ATOM 878 C CA . HIS A 1 108 ? -0.795 4.596 12.257 1.00 92.62 108 HIS A CA 1
ATOM 879 C C . HIS A 1 108 ? -1.566 3.283 12.402 1.00 92.62 108 HIS A C 1
ATOM 881 O O . HIS A 1 108 ? -2.175 3.035 13.439 1.00 92.62 108 HIS A O 1
ATOM 887 N N . SER A 1 109 ? -1.517 2.419 11.384 1.00 92.94 109 SER A N 1
ATOM 888 C CA . SER A 1 109 ? -2.211 1.127 11.408 1.00 92.94 109 SER A CA 1
ATOM 889 C C . SER A 1 109 ? -1.679 0.227 12.524 1.00 92.94 109 SER A C 1
ATOM 891 O O . SER A 1 109 ? -2.462 -0.433 13.205 1.00 92.94 109 SER A O 1
ATOM 893 N N . PHE A 1 110 ? -0.362 0.242 12.746 1.00 94.94 110 PHE A N 1
ATOM 894 C CA . PHE A 1 110 ? 0.270 -0.465 13.856 1.00 94.94 110 PHE A CA 1
ATOM 895 C C . PHE A 1 110 ? -0.202 0.081 15.209 1.00 94.94 110 PHE A C 1
ATOM 897 O O . PHE A 1 110 ? -0.672 -0.684 16.050 1.00 94.94 110 PHE A O 1
ATOM 904 N N . THR A 1 111 ? -0.153 1.405 15.381 1.00 95.00 111 THR A N 1
ATOM 905 C CA . THR A 1 111 ? -0.584 2.084 16.613 1.00 95.00 111 THR A CA 1
ATOM 906 C C . THR A 1 111 ? -2.059 1.824 16.925 1.00 95.00 111 THR A C 1
ATOM 908 O O . THR A 1 111 ? -2.406 1.535 18.064 1.00 95.00 111 THR A O 1
ATOM 911 N N . MET A 1 112 ? -2.949 1.830 15.925 1.00 94.31 112 MET A N 1
ATOM 912 C CA . MET A 1 112 ? -4.361 1.490 16.153 1.00 94.31 112 MET A CA 1
ATOM 913 C C . MET A 1 112 ? -4.536 0.064 16.694 1.00 94.31 112 MET A C 1
ATOM 915 O O . MET A 1 112 ? -5.409 -0.176 17.526 1.00 94.31 112 MET A O 1
ATOM 919 N N . GLY A 1 113 ? -3.723 -0.886 16.223 1.00 95.00 113 GLY A N 1
ATOM 920 C CA . GLY A 1 113 ? -3.742 -2.259 16.720 1.00 95.00 113 GLY A CA 1
ATOM 921 C C . GLY A 1 113 ? -3.307 -2.346 18.182 1.00 95.00 113 GLY A C 1
ATOM 922 O O . GLY A 1 113 ? -3.982 -2.993 18.983 1.00 95.00 113 GLY A O 1
ATOM 923 N N . THR A 1 114 ? -2.220 -1.660 18.549 1.00 95.69 114 THR A N 1
ATOM 924 C CA . THR A 1 114 ? -1.754 -1.614 19.945 1.00 95.69 114 THR A CA 1
ATOM 925 C C . THR A 1 114 ? -2.766 -0.928 20.854 1.00 95.69 114 THR A C 1
ATOM 927 O O . THR A 1 114 ? -3.066 -1.437 21.931 1.00 95.69 114 THR A O 1
ATOM 930 N N . ASP A 1 115 ? -3.353 0.173 20.391 1.00 94.81 115 ASP A N 1
ATOM 931 C CA . ASP A 1 115 ? -4.313 0.970 21.151 1.00 94.81 115 ASP A CA 1
ATOM 932 C C . ASP A 1 115 ? -5.599 0.196 21.456 1.00 94.81 115 ASP A C 1
ATOM 934 O O . ASP A 1 115 ? -6.111 0.271 22.572 1.00 94.81 115 ASP A O 1
ATOM 938 N N . VAL A 1 116 ? -6.111 -0.592 20.504 1.00 95.00 116 VAL A N 1
ATOM 939 C CA . VAL A 1 116 ? -7.294 -1.433 20.746 1.00 95.00 116 VAL A CA 1
ATOM 940 C C . VAL A 1 116 ? -7.021 -2.487 21.812 1.00 95.00 116 VAL A C 1
ATOM 942 O O . VAL A 1 116 ? -7.859 -2.698 22.689 1.00 95.00 116 VAL A O 1
ATOM 945 N N . ILE A 1 117 ? -5.854 -3.133 21.779 1.00 96.31 117 ILE A N 1
ATOM 946 C CA . ILE A 1 117 ? -5.485 -4.113 22.807 1.00 96.31 117 ILE A CA 1
ATOM 947 C C . ILE A 1 117 ? -5.363 -3.437 24.175 1.00 96.31 117 ILE A C 1
ATOM 949 O O . ILE A 1 117 ? -5.913 -3.937 25.158 1.00 96.31 117 ILE A O 1
ATOM 953 N N . ASP A 1 118 ? -4.725 -2.270 24.236 1.00 96.50 118 ASP A N 1
ATOM 954 C CA . ASP A 1 118 ? -4.583 -1.493 25.466 1.00 96.50 118 ASP A CA 1
ATOM 955 C C . ASP A 1 118 ? -5.936 -1.017 26.022 1.00 96.50 118 ASP A C 1
ATOM 957 O O . ASP A 1 118 ? -6.155 -1.031 27.239 1.00 96.50 118 ASP A O 1
ATOM 961 N N . ARG A 1 119 ? -6.878 -0.656 25.147 1.00 94.00 119 ARG A N 1
ATOM 962 C CA . ARG A 1 119 ? -8.260 -0.333 25.515 1.00 94.00 119 ARG A CA 1
ATOM 963 C C . ARG A 1 119 ? -8.975 -1.534 26.123 1.00 94.00 119 ARG A C 1
ATOM 965 O O . ARG A 1 119 ? -9.618 -1.390 27.160 1.00 94.00 119 ARG A O 1
ATOM 972 N N . ILE A 1 120 ? -8.859 -2.707 25.504 1.00 94.56 120 ILE A N 1
ATOM 973 C CA . ILE A 1 120 ? -9.536 -3.930 25.958 1.00 94.56 120 ILE A CA 1
ATOM 974 C C . ILE A 1 120 ? -8.963 -4.419 27.295 1.00 94.56 120 ILE A C 1
ATOM 976 O O . ILE A 1 120 ? -9.725 -4.783 28.187 1.00 94.56 120 ILE A O 1
ATOM 980 N N . LEU A 1 121 ? -7.635 -4.430 27.446 1.00 97.12 121 LEU A N 1
ATOM 981 C CA . LEU A 1 121 ? -6.970 -5.001 28.623 1.00 97.12 121 LEU A CA 1
ATOM 982 C C . LEU A 1 121 ? -6.874 -4.031 29.801 1.00 97.12 121 LEU A C 1
ATOM 984 O O . LEU A 1 121 ? -6.965 -4.454 30.953 1.00 97.12 121 LEU A O 1
ATOM 988 N N . TYR A 1 122 ? -6.662 -2.745 29.523 1.00 96.62 122 TYR A N 1
ATOM 989 C CA . TYR A 1 122 ? -6.315 -1.751 30.541 1.00 96.62 122 TYR A CA 1
ATOM 990 C C . TYR A 1 122 ? -7.284 -0.567 30.596 1.00 96.62 122 TYR A C 1
ATOM 992 O O . TYR A 1 122 ? -7.083 0.337 31.405 1.00 96.62 122 TYR A O 1
ATOM 1000 N N . GLY A 1 123 ? -8.318 -0.537 29.748 1.00 93.25 123 GLY A N 1
ATOM 1001 C CA . GLY A 1 123 ? -9.279 0.566 29.697 1.00 93.25 123 GLY A CA 1
ATOM 1002 C C . GLY A 1 123 ? -8.675 1.891 29.222 1.00 93.25 123 GLY A C 1
ATOM 1003 O O . GLY A 1 123 ? -9.239 2.947 29.510 1.00 93.25 123 GLY A O 1
ATOM 1004 N N . LYS A 1 124 ? -7.524 1.864 28.536 1.00 93.94 124 LYS A N 1
ATOM 1005 C CA . LYS A 1 124 ? -6.892 3.076 27.995 1.00 93.94 124 LYS A CA 1
ATOM 1006 C C . LYS A 1 124 ? -7.669 3.620 26.795 1.00 93.94 124 LYS A C 1
ATOM 1008 O O . LYS A 1 124 ? -8.307 2.874 26.057 1.00 93.94 124 LYS A O 1
ATOM 1013 N N . GLU A 1 125 ? -7.598 4.933 26.591 1.00 89.81 125 GLU A N 1
ATOM 1014 C CA . GLU A 1 125 ? -8.117 5.554 25.371 1.00 89.81 125 GLU A CA 1
ATOM 1015 C C . GLU A 1 125 ? -7.214 5.258 24.170 1.00 89.81 125 GLU A C 1
ATOM 1017 O O . GLU A 1 125 ? -5.991 5.227 24.297 1.00 89.81 125 GLU A O 1
ATOM 1022 N N . GLU A 1 126 ? -7.824 5.124 22.993 1.00 88.94 126 GLU A N 1
ATOM 1023 C CA . GLU A 1 126 ? -7.094 5.064 21.728 1.00 88.94 126 GLU A CA 1
ATOM 1024 C C . GLU A 1 126 ? -6.517 6.451 21.391 1.00 88.94 126 GLU A C 1
ATOM 1026 O O . GLU A 1 126 ? -7.206 7.476 21.471 1.00 88.94 126 GLU A O 1
ATOM 1031 N N . THR A 1 127 ? -5.236 6.488 21.029 1.00 83.69 127 THR A N 1
ATOM 1032 C CA . THR A 1 127 ? -4.464 7.717 20.801 1.00 83.69 127 THR A CA 1
ATOM 1033 C C . THR A 1 127 ? -4.659 8.267 19.395 1.00 83.69 127 THR A C 1
ATOM 1035 O O . THR A 1 127 ? -4.734 9.484 19.208 1.00 83.69 127 THR A O 1
ATOM 1038 N N . VAL A 1 128 ? -4.834 7.383 18.411 1.00 78.44 128 VAL A N 1
ATOM 1039 C CA . VAL A 1 128 ? -5.226 7.752 17.047 1.00 78.44 128 VAL A CA 1
ATOM 1040 C C . VAL A 1 128 ? -6.726 8.053 17.053 1.00 78.44 128 VAL A C 1
ATOM 1042 O O . VAL A 1 128 ? -7.568 7.197 16.783 1.00 78.44 128 VAL A O 1
ATOM 1045 N N . LYS A 1 129 ? -7.075 9.277 17.466 1.00 61.41 129 LYS A N 1
ATOM 1046 C CA . LYS A 1 129 ? -8.467 9.648 17.741 1.00 61.41 129 LYS A CA 1
ATOM 1047 C C . LYS A 1 129 ? -9.316 9.724 16.472 1.00 61.41 129 LYS A C 1
ATOM 1049 O O . LYS A 1 129 ? -8.992 10.397 15.500 1.00 61.41 129 LYS A O 1
ATOM 1054 N N . PHE A 1 130 ? -10.505 9.139 16.576 1.00 57.34 130 PHE A N 1
ATOM 1055 C CA . PHE A 1 130 ? -11.591 9.199 15.597 1.00 57.34 130 PHE A CA 1
ATOM 1056 C C . PHE A 1 130 ? -12.309 10.565 15.530 1.00 57.34 130 PHE A C 1
ATOM 1058 O O . PHE A 1 130 ? -13.299 10.707 14.812 1.00 57.34 130 PHE A O 1
ATOM 1065 N N . ILE A 1 131 ? -11.856 11.599 16.246 1.00 40.72 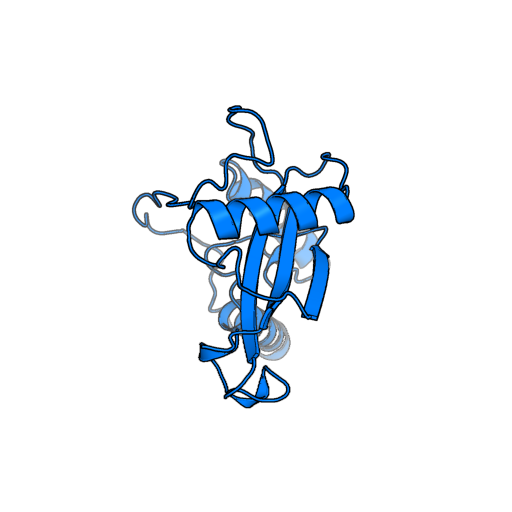131 ILE A N 1
ATOM 1066 C CA . ILE A 1 131 ? -12.649 12.816 16.477 1.00 40.72 131 ILE A CA 1
ATOM 1067 C C . ILE A 1 131 ? -11.894 14.065 16.010 1.00 40.72 131 ILE A C 1
ATOM 1069 O O . ILE A 1 131 ? -10.860 14.417 16.568 1.00 40.72 131 ILE A O 1
ATOM 1073 N N . ARG A 1 132 ? -12.503 14.741 15.023 1.00 37.56 132 ARG A N 1
ATOM 1074 C CA . ARG A 1 132 ? -12.136 16.024 14.395 1.00 37.56 132 ARG A CA 1
ATOM 1075 C C . ARG A 1 132 ? -10.773 16.059 13.703 1.00 37.56 132 ARG A C 1
ATOM 1077 O O . ARG A 1 132 ? -9.753 16.371 14.307 1.00 37.56 132 ARG A O 1
ATOM 1084 N N . CYS A 1 133 ? -10.813 15.917 12.379 1.00 36.22 133 CYS A N 1
ATOM 1085 C CA . CYS A 1 133 ? -9.842 16.583 11.523 1.00 36.22 133 CYS A CA 1
ATOM 1086 C C . CYS A 1 133 ? -9.931 18.095 11.809 1.00 36.22 133 CYS A C 1
ATOM 1088 O O . CYS A 1 133 ? -10.918 18.750 11.466 1.00 36.22 133 CYS A O 1
ATOM 1090 N N . ALA A 1 134 ? -8.947 18.649 12.521 1.00 31.73 134 ALA A N 1
ATOM 1091 C CA . ALA A 1 134 ? -8.702 20.081 12.463 1.00 31.73 134 ALA A CA 1
ATOM 1092 C C . ALA A 1 134 ? -8.320 20.382 11.013 1.00 31.73 134 ALA A C 1
ATOM 1094 O O . ALA A 1 134 ? -7.423 19.737 10.485 1.00 31.73 134 ALA A O 1
ATOM 1095 N N . SER A 1 135 ? -9.037 21.309 10.381 1.00 34.06 135 SER A N 1
ATOM 1096 C CA . SER A 1 135 ? -8.826 21.782 9.011 1.00 34.06 135 SER A CA 1
ATOM 1097 C C . SER A 1 135 ? -7.344 21.801 8.615 1.00 34.06 135 SER A C 1
ATOM 1099 O O . SER A 1 135 ? -6.618 22.721 8.996 1.00 34.06 135 SER A O 1
ATOM 1101 N N . VAL A 1 136 ? -6.901 20.802 7.850 1.00 33.34 136 VAL A N 1
ATOM 1102 C CA . VAL A 1 136 ? -5.599 20.829 7.180 1.00 33.34 136 VAL A CA 1
ATOM 1103 C C . VAL A 1 136 ? -5.825 21.166 5.714 1.00 33.34 136 VAL A C 1
ATOM 1105 O O . VAL A 1 136 ? -6.744 20.662 5.072 1.00 33.34 136 VAL A O 1
ATOM 1108 N N . ALA A 1 137 ? -5.018 22.117 5.258 1.00 33.31 137 ALA A N 1
ATOM 1109 C CA . ALA A 1 137 ? -5.122 22.847 4.008 1.00 33.31 137 ALA A CA 1
ATOM 1110 C C . ALA A 1 137 ? -5.267 21.954 2.766 1.00 33.31 137 ALA A C 1
ATOM 1112 O O . ALA A 1 137 ? -4.769 20.832 2.722 1.00 33.31 137 ALA A O 1
ATOM 1113 N N . GLY A 1 138 ? -5.932 22.511 1.748 1.00 28.23 138 GLY A N 1
ATOM 1114 C CA . GLY A 1 138 ? -6.221 21.861 0.475 1.00 28.23 138 GLY A CA 1
ATOM 1115 C C . GLY A 1 138 ? -5.021 21.122 -0.113 1.00 28.23 138 GLY A C 1
ATOM 1116 O O . GLY A 1 138 ? -4.002 21.720 -0.459 1.00 28.23 138 GLY A O 1
ATOM 1117 N N . PHE A 1 139 ? -5.183 19.810 -0.260 1.00 26.72 139 PHE A N 1
ATOM 1118 C CA . PHE A 1 139 ? -4.285 18.977 -1.039 1.00 26.72 139 PHE A CA 1
ATOM 1119 C C . PHE A 1 139 ? -4.542 19.240 -2.519 1.00 26.72 139 PHE A C 1
ATOM 1121 O O . PHE A 1 139 ? -5.576 18.857 -3.065 1.00 26.72 139 PHE A O 1
ATOM 1128 N N . LYS A 1 140 ? -3.591 19.899 -3.181 1.00 21.75 140 LYS A N 1
ATOM 1129 C CA . LYS A 1 140 ? -3.535 19.920 -4.640 1.00 21.75 140 LYS A CA 1
ATOM 1130 C C . LYS A 1 140 ? -2.778 18.670 -5.075 1.00 21.75 140 LYS A C 1
ATOM 1132 O O . LYS A 1 140 ? -1.572 18.573 -4.858 1.00 21.75 140 LYS A O 1
ATOM 1137 N N . TRP A 1 141 ? -3.497 17.705 -5.638 1.00 26.78 141 TRP A N 1
ATOM 1138 C CA . TRP A 1 141 ? -2.897 16.527 -6.255 1.00 26.78 141 TRP A CA 1
ATOM 1139 C C . TRP A 1 141 ? -2.048 16.969 -7.451 1.00 26.78 141 TRP A C 1
ATOM 1141 O O . TRP A 1 141 ? -2.569 17.518 -8.419 1.00 26.78 141 TRP A O 1
ATOM 1151 N N . CYS A 1 142 ? -0.736 16.756 -7.372 1.00 20.33 142 CYS A N 1
ATOM 1152 C CA . CYS A 1 142 ? 0.147 16.805 -8.531 1.00 20.33 142 CYS A CA 1
ATOM 1153 C C . CYS A 1 142 ? 0.361 15.358 -8.978 1.00 20.33 142 CYS A C 1
ATOM 1155 O O . CYS A 1 142 ? 1.300 14.697 -8.542 1.00 20.33 142 CYS A O 1
ATOM 1157 N N . SER A 1 143 ? -0.576 14.841 -9.769 1.00 29.59 143 SER A N 1
ATOM 1158 C CA . SER A 1 143 ? -0.318 13.644 -10.560 1.00 29.59 143 SER A CA 1
ATOM 1159 C C . SER A 1 143 ? 0.530 14.082 -11.754 1.00 29.59 143 SER A C 1
ATOM 1161 O O . SER A 1 143 ? 0.170 15.044 -12.438 1.00 29.59 143 SER A O 1
ATOM 1163 N N . ILE A 1 144 ? 1.662 13.415 -12.001 1.00 29.92 144 ILE A N 1
ATOM 1164 C CA . ILE A 1 144 ? 2.197 13.375 -13.363 1.00 29.92 144 ILE A CA 1
ATOM 1165 C C . ILE A 1 144 ? 1.148 12.582 -14.130 1.00 29.92 144 ILE A C 1
ATOM 1167 O O . ILE A 1 144 ? 1.085 11.361 -14.002 1.00 29.92 144 ILE A O 1
ATOM 1171 N N . LYS A 1 145 ? 0.264 13.298 -14.824 1.00 30.77 145 LYS A N 1
ATOM 1172 C CA . LYS A 1 145 ? -0.704 12.689 -15.720 1.00 30.77 145 LYS A CA 1
ATOM 1173 C C . LYS A 1 145 ? 0.079 11.965 -16.815 1.00 30.77 145 LYS A C 1
ATOM 1175 O O . LYS A 1 145 ? 0.653 12.598 -17.694 1.00 30.77 145 LYS A O 1
ATOM 1180 N N . MET A 1 146 ? 0.163 10.649 -16.689 1.00 40.72 146 MET A N 1
ATOM 1181 C CA . MET A 1 146 ? 0.557 9.755 -17.767 1.00 40.72 146 MET A CA 1
ATOM 1182 C C . MET A 1 146 ? -0.705 9.572 -18.619 1.00 40.72 146 MET A C 1
ATOM 1184 O O . MET A 1 146 ? -1.584 8.774 -18.298 1.00 40.72 146 MET A O 1
ATOM 1188 N N . ASP A 1 147 ? -0.871 10.467 -19.595 1.00 37.16 147 ASP A N 1
ATOM 1189 C CA . ASP A 1 147 ? -2.131 10.712 -20.316 1.00 37.16 147 ASP A CA 1
ATOM 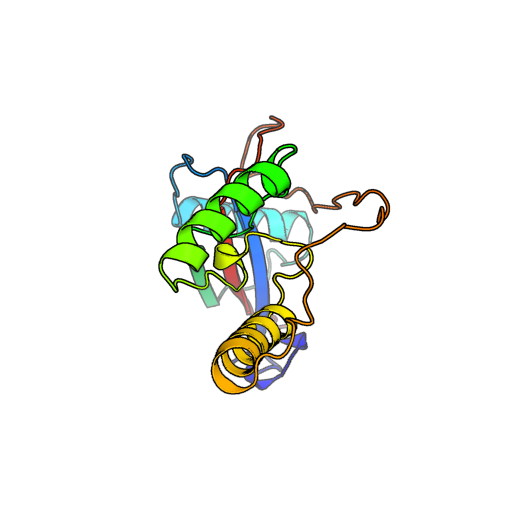1190 C C . ASP A 1 147 ? -2.467 9.648 -21.383 1.00 37.16 147 ASP A C 1
ATOM 1192 O O . ASP A 1 147 ? -3.485 9.766 -22.063 1.00 37.16 147 ASP A O 1
ATOM 1196 N N . ALA A 1 148 ? -1.669 8.590 -21.574 1.00 41.16 148 ALA A N 1
ATOM 1197 C CA . ALA A 1 148 ? -1.915 7.676 -22.695 1.00 41.16 148 ALA A CA 1
ATOM 1198 C C . ALA A 1 148 ? -2.862 6.508 -22.386 1.00 41.16 148 ALA A C 1
ATOM 1200 O O . ALA A 1 148 ? -3.280 5.828 -23.326 1.00 41.16 148 ALA A O 1
ATOM 1201 N N . CYS A 1 149 ? -3.218 6.265 -21.119 1.00 44.38 149 CYS A N 1
ATOM 1202 C CA . CYS A 1 149 ? -4.039 5.103 -20.758 1.00 44.38 149 CYS A CA 1
ATOM 1203 C C . CYS A 1 149 ? -5.543 5.367 -20.614 1.00 44.38 149 CYS A C 1
ATOM 1205 O O . CYS A 1 149 ? -6.303 4.399 -20.625 1.00 44.38 149 CYS A O 1
ATOM 1207 N N . LYS A 1 150 ? -6.005 6.626 -20.529 1.00 41.59 150 LYS A N 1
ATOM 1208 C CA . LYS A 1 150 ? -7.440 6.979 -20.570 1.00 41.59 150 LYS A CA 1
ATOM 1209 C C . LYS A 1 150 ? -7.671 8.349 -21.204 1.00 41.59 150 LYS A C 1
ATOM 1211 O O . LYS A 1 150 ? -6.861 9.253 -21.048 1.00 41.59 150 LYS A O 1
ATOM 1216 N N . SER A 1 151 ? -8.794 8.475 -21.912 1.00 32.38 151 SER A N 1
ATOM 1217 C CA . SER A 1 151 ? -9.323 9.738 -22.436 1.00 32.38 151 SER A CA 1
ATOM 1218 C C . SER A 1 151 ? -9.544 10.765 -21.324 1.00 32.38 151 SER A C 1
ATOM 1220 O O . SER A 1 151 ? -9.858 10.380 -20.201 1.00 32.38 151 SER A O 1
ATOM 1222 N N . ASP A 1 152 ? -9.420 12.049 -21.676 1.00 30.89 152 ASP A N 1
ATOM 1223 C CA . ASP A 1 152 ? -9.575 13.259 -20.850 1.00 30.89 152 ASP A CA 1
ATOM 1224 C C . ASP A 1 152 ? -10.945 13.405 -20.139 1.00 30.89 152 ASP A C 1
ATOM 1226 O O . ASP A 1 152 ? -11.652 14.397 -20.326 1.00 30.89 152 ASP A O 1
ATOM 1230 N N . GLU A 1 153 ? -11.349 12.449 -19.303 1.00 33.97 153 GLU A N 1
ATOM 1231 C CA . GLU A 1 153 ? -12.550 12.556 -18.474 1.00 33.97 153 GLU A CA 1
ATOM 1232 C C . GLU A 1 153 ? -12.211 12.495 -16.980 1.00 33.97 153 GLU A C 1
ATOM 1234 O O . GLU A 1 153 ? -11.481 11.639 -16.479 1.00 33.97 153 GLU A O 1
ATOM 1239 N N . GLU A 1 154 ? -12.733 13.485 -16.261 1.00 34.03 154 GLU A N 1
ATOM 1240 C CA . GLU A 1 154 ? -12.597 13.670 -14.823 1.00 34.03 154 GLU A CA 1
ATOM 1241 C C . GLU A 1 154 ? -13.515 12.660 -14.112 1.00 34.03 154 GLU A C 1
ATOM 1243 O O . GLU A 1 154 ? -14.680 12.936 -13.832 1.00 34.03 154 GLU A O 1
ATOM 1248 N N . HIS A 1 155 ? -13.020 11.441 -13.889 1.00 38.91 155 HIS A N 1
ATOM 1249 C CA . HIS A 1 155 ? -13.763 10.404 -13.172 1.00 38.91 155 HIS A CA 1
ATOM 1250 C C . HIS A 1 155 ? -13.489 10.433 -11.665 1.00 38.91 155 HIS A C 1
ATOM 1252 O O . HIS A 1 155 ? -12.370 10.678 -11.214 1.00 38.91 155 HIS A O 1
ATOM 1258 N N . ASP A 1 156 ? -14.533 10.155 -10.883 1.00 39.19 156 ASP A N 1
ATOM 1259 C CA . ASP A 1 156 ? -14.437 9.891 -9.449 1.00 39.19 156 ASP A CA 1
ATOM 1260 C C . ASP A 1 156 ? -13.678 8.568 -9.259 1.00 39.19 156 ASP A C 1
ATOM 1262 O O . ASP A 1 156 ? -14.191 7.488 -9.561 1.00 39.19 156 ASP A O 1
ATOM 1266 N N . TYR A 1 157 ? -12.405 8.652 -8.863 1.00 42.47 157 TYR A N 1
ATOM 1267 C CA . TYR A 1 157 ? -11.498 7.505 -8.773 1.00 42.47 157 TYR A CA 1
ATOM 1268 C C . TYR A 1 157 ? -11.854 6.620 -7.579 1.00 42.47 157 TYR A C 1
ATOM 1270 O O . TYR A 1 157 ? -11.187 6.636 -6.546 1.00 42.47 157 TYR A O 1
ATOM 1278 N N . GLY A 1 158 ? -12.906 5.821 -7.726 1.00 35.31 158 GLY A N 1
ATOM 1279 C CA . GLY A 1 158 ? -13.245 4.739 -6.820 1.00 35.31 158 GLY A CA 1
ATOM 1280 C C . GLY A 1 158 ? -12.154 3.660 -6.800 1.00 35.31 158 GLY A C 1
ATOM 1281 O O . GLY A 1 158 ? -12.123 2.798 -7.653 1.00 35.31 158 GLY A O 1
ATOM 1282 N N . GLY A 1 159 ? -11.284 3.639 -5.797 1.00 39.75 159 GLY A N 1
ATOM 1283 C CA . GLY A 1 159 ? -11.024 2.409 -5.043 1.00 39.75 159 GLY A CA 1
ATOM 1284 C C . GLY A 1 159 ? -9.905 1.438 -5.451 1.00 39.75 159 GLY A C 1
ATOM 1285 O O . GLY A 1 159 ? -9.576 0.599 -4.606 1.00 39.75 159 GLY A O 1
ATOM 1286 N N . HIS A 1 160 ? -9.248 1.519 -6.613 1.00 41.09 160 HIS A N 1
ATOM 1287 C CA . HIS A 1 160 ? -8.164 0.574 -6.964 1.00 41.09 160 HIS A CA 1
ATOM 1288 C C . HIS A 1 160 ? -6.843 1.281 -7.303 1.00 41.09 160 HIS A C 1
ATOM 1290 O O . HIS A 1 160 ? -6.835 2.294 -7.999 1.00 41.09 160 HIS A O 1
ATOM 1296 N N . ILE A 1 161 ? -5.711 0.758 -6.804 1.00 45.19 161 ILE A N 1
ATOM 1297 C CA . ILE A 1 161 ? -4.384 1.144 -7.315 1.00 45.19 161 ILE A CA 1
ATOM 1298 C C . ILE A 1 161 ? -3.513 -0.068 -7.605 1.00 45.19 161 ILE A C 1
ATOM 1300 O O . ILE A 1 161 ? -3.527 -1.069 -6.889 1.00 45.19 161 ILE A O 1
ATOM 1304 N N . PHE A 1 162 ? -2.753 0.059 -8.681 1.00 49.19 162 PHE A N 1
ATOM 1305 C CA . PHE A 1 162 ? -1.763 -0.893 -9.141 1.00 49.19 162 PHE A CA 1
ATOM 1306 C C . PHE A 1 162 ? -0.404 -0.505 -8.621 1.00 49.19 162 PHE A C 1
ATOM 1308 O O . PHE A 1 162 ? -0.035 0.663 -8.662 1.00 49.19 162 PHE A O 1
ATOM 1315 N N . TRP A 1 163 ? 0.369 -1.507 -8.240 1.00 41.06 163 TRP A N 1
ATOM 1316 C CA . TRP A 1 163 ? 1.808 -1.361 -8.139 1.00 41.06 163 TRP A CA 1
ATOM 1317 C C . TRP A 1 163 ? 2.406 -2.057 -9.353 1.00 41.06 163 TRP A C 1
ATOM 1319 O O . TRP A 1 163 ? 2.289 -3.274 -9.494 1.00 41.06 163 TRP A O 1
ATOM 1329 N N . GLN A 1 164 ? 3.032 -1.298 -10.243 1.00 37.81 164 GLN A N 1
ATOM 1330 C CA . GLN A 1 164 ? 3.790 -1.842 -11.360 1.00 37.81 164 GLN A CA 1
ATOM 1331 C C . GLN A 1 164 ? 5.274 -1.612 -11.108 1.00 37.81 164 GLN A C 1
ATOM 1333 O O . GLN A 1 164 ? 5.749 -0.481 -11.107 1.00 37.81 164 GLN A O 1
ATOM 1338 N N . LEU A 1 165 ? 6.032 -2.686 -10.901 1.00 41.94 165 LEU A N 1
ATOM 1339 C CA . LEU A 1 165 ? 7.486 -2.615 -10.794 1.00 41.94 165 LEU A CA 1
ATOM 1340 C C . LEU A 1 165 ? 8.073 -2.958 -12.161 1.00 41.94 165 LEU A C 1
ATOM 1342 O O . LEU A 1 165 ? 8.052 -4.104 -12.604 1.00 41.94 165 LEU A O 1
ATOM 1346 N N . LEU A 1 166 ? 8.628 -1.953 -12.822 1.00 43.94 166 LEU A N 1
ATOM 1347 C CA . LEU A 1 166 ? 9.464 -2.117 -13.998 1.00 43.94 166 LEU A CA 1
ATOM 1348 C C . LEU A 1 166 ? 10.926 -2.147 -13.556 1.00 43.94 166 LEU A C 1
ATOM 1350 O O . LEU A 1 166 ? 11.462 -1.184 -13.010 1.00 43.94 166 LEU A O 1
ATOM 1354 N N . THR A 1 167 ? 11.607 -3.258 -13.799 1.00 46.25 167 THR A N 1
ATOM 1355 C CA . THR A 1 167 ? 13.065 -3.325 -13.652 1.00 46.25 167 THR A CA 1
ATOM 1356 C C . THR A 1 167 ? 13.693 -3.125 -15.026 1.00 46.25 167 THR A C 1
ATOM 1358 O O . THR A 1 167 ? 13.567 -3.974 -15.911 1.00 46.25 167 THR A O 1
ATOM 1361 N N . SER A 1 168 ? 14.339 -1.974 -15.210 1.00 44.06 168 SER A N 1
ATOM 1362 C CA . SER A 1 168 ? 15.040 -1.616 -16.441 1.00 44.06 168 SER A CA 1
ATOM 1363 C C . SER A 1 168 ? 16.543 -1.809 -16.255 1.00 44.06 168 SER A C 1
ATOM 1365 O O . SER A 1 168 ? 17.111 -1.455 -15.222 1.00 44.06 168 SER A O 1
ATOM 1367 N N . ILE A 1 169 ? 17.219 -2.327 -17.277 1.00 44.09 169 ILE A N 1
ATOM 1368 C CA . ILE A 1 169 ? 18.669 -2.177 -17.399 1.00 44.09 169 ILE A CA 1
ATOM 1369 C C . ILE A 1 169 ? 18.984 -0.711 -17.644 1.00 44.09 169 ILE A C 1
ATOM 1371 O O . ILE A 1 169 ? 18.338 -0.031 -18.443 1.00 44.09 169 ILE A O 1
ATOM 1375 N N . GLY A 1 170 ? 20.032 -0.251 -16.974 1.00 39.19 170 GLY A N 1
ATOM 1376 C CA . GLY A 1 170 ? 20.835 0.867 -17.425 1.00 39.19 170 GLY A CA 1
ATOM 1377 C C . GLY A 1 170 ? 22.224 0.314 -17.679 1.00 39.19 170 GLY A C 1
ATOM 1378 O O . GLY A 1 170 ? 22.955 0.052 -16.732 1.00 39.19 170 GLY A O 1
ATOM 1379 N N . SER A 1 171 ? 22.592 0.116 -18.942 1.00 36.50 171 SER A N 1
ATOM 1380 C CA . SER A 1 171 ? 24.002 0.120 -19.315 1.00 36.50 171 SER A CA 1
ATOM 1381 C C . SER A 1 171 ? 24.238 1.416 -20.074 1.00 36.50 171 SER A C 1
ATOM 1383 O O . SER A 1 171 ? 23.745 1.532 -21.191 1.00 36.50 171 SER A O 1
ATOM 1385 N N . GLN A 1 172 ? 24.912 2.340 -19.381 1.00 39.12 172 GLN A N 1
ATOM 1386 C CA . GLN A 1 172 ? 25.577 3.577 -19.825 1.00 39.12 172 GLN A CA 1
ATOM 1387 C C . GLN A 1 172 ? 25.002 4.314 -21.038 1.00 39.12 172 GLN A C 1
ATOM 1389 O O . GLN A 1 172 ? 25.158 3.824 -22.177 1.00 39.12 172 GLN A O 1
#

Organism: NCBI:txid51022

Secondary structure (DSSP, 8-state):
-TTT-GGGSS-TTTEEEEEEEEEE-TT----HHHHHHHHHHHHHHTTSS-TTPPEEEEEEEEES-------TTHHHHHHHHHHHHHHTT----STTTT--GGG-SHHHHHHHHHHHHHHHHH-PPPSS-SS---------------TTSS-S------SEEEEEEEEEE---

pLDDT: mean 76.74, std 23.57, range [20.33, 97.31]

InterPro domains:
  IPR036188 FAD/NAD(P)-binding domain superfamily [G3DSA:3.50.50.60] (1-138)

Sequence (172 aa):
MSNFNERLTPNAVLFWSVLVEIGMAVDDPVDEDATIECTIKDLMEHGIIYPTSKIESKWIHVLPYGYPIPTLDRDGELEKVHRTLEKEHIYSRGRFGSWRYEVANQDHSFTMGTDVIDRILYGKEETVKFIRCASVAGFKWCSIKMDACKSDEEHDYGGHIFWQLLTSIGSQ

Foldseek 3Di:
DCVVDVVVDPGSVWWDKDKDKDFAALPDDDDPVVVQVLVVVLCCVVVVDHPPWAFDDKDKDKDSFDALDPDPCLLVVLVVVQVVCVVVVHHQAERVSSSDRVQRDPVSRVLQVVQSVCCVPPVDHRPSDSDDDPDDDDDDDPDPCSPRPDDPDDDPRPGIMMIMMTMITDDD